Protein AF-A0A2P9ALI5-F1 (afdb_monomer_lite)

Radius of gyration: 13.55 Å; chains: 1; bounding box: 28×32×38 Å

pLDDT: mean 77.65, std 10.68, range [44.53, 90.06]

InterPro domains:
  IPR014145 DNA ligase D, polymerase domain [PF21686] (4-72)
  IPR052171 Non-homologous end joining protein LigD [PTHR42705] (4-72)

Foldseek 3Di:
DDDDQFDFKDKDKDAVPPPDDCVVVDPVVVQVLCVVLVFRWDWDDDPDNIIMIMTTDPDRDGPVVSVVSVVNSVVD

Secondary structure (DSSP, 8-state):
-----S--EEEEEE---TT--TTTS-HHHHHHHHHHTT---EEEEETTTEEEEEEE--S---HHHHHHHHHHHTT-

Sequence (76 aa):
MTTSSTPTALFLDLDPGGGVEWGEVTETALRDIMEAAGLASWPKVAGGNGIHLMAPLQAKITHDSARQLANRALTA

Structure (mmCIF, N/CA/C/O backbone):
data_AF-A0A2P9ALI5-F1
#
_entry.id   AF-A0A2P9ALI5-F1
#
loop_
_atom_site.group_PDB
_atom_site.id
_atom_site.type_symbol
_atom_site.label_atom_id
_atom_site.label_alt_id
_atom_site.label_comp_id
_atom_site.label_asym_id
_atom_site.label_entity_id
_atom_site.label_seq_id
_atom_site.pdbx_PDB_ins_code
_atom_site.Cartn_x
_atom_site.Cartn_y
_atom_site.Cartn_z
_atom_site.occupancy
_atom_site.B_iso_or_equiv
_atom_site.auth_seq_id
_atom_site.auth_comp_id
_atom_site.auth_asym_id
_atom_site.auth_atom_id
_atom_site.pdbx_PDB_model_num
ATOM 1 N N . MET A 1 1 ? -5.662 19.990 18.007 1.00 45.44 1 MET A N 1
ATOM 2 C CA . MET A 1 1 ? -5.589 18.919 16.989 1.00 45.44 1 MET A CA 1
ATOM 3 C C . MET A 1 1 ? -5.179 17.637 17.695 1.00 45.44 1 MET A C 1
ATOM 5 O O . MET A 1 1 ? -4.046 17.555 18.141 1.00 45.44 1 MET A O 1
ATOM 9 N N . THR A 1 2 ? -6.091 16.684 17.886 1.00 44.53 2 THR A N 1
ATOM 10 C CA . THR A 1 2 ? -5.748 15.356 18.419 1.00 44.53 2 THR A CA 1
ATOM 11 C C . THR A 1 2 ? -5.248 14.501 17.264 1.00 44.53 2 THR A C 1
ATOM 13 O O . THR A 1 2 ? -6.011 14.196 16.348 1.00 44.53 2 THR A O 1
ATOM 16 N N . THR A 1 3 ? -3.966 14.157 17.261 1.00 50.59 3 THR A N 1
ATOM 17 C CA . THR A 1 3 ? -3.389 13.231 16.287 1.00 50.59 3 THR A CA 1
ATOM 18 C C . THR A 1 3 ? -3.932 11.830 16.564 1.00 50.59 3 THR A C 1
ATOM 20 O O . THR A 1 3 ? -3.602 11.201 17.565 1.00 50.59 3 THR A O 1
ATOM 23 N N . SER A 1 4 ? -4.830 11.353 15.701 1.00 63.88 4 SER A N 1
ATOM 24 C CA . SER A 1 4 ? -5.277 9.958 15.720 1.00 63.88 4 SER A CA 1
ATOM 25 C C . SER A 1 4 ? -4.092 9.056 15.374 1.00 63.88 4 SER A C 1
ATOM 27 O O . SER A 1 4 ? -3.546 9.159 14.280 1.00 63.88 4 SER A O 1
ATOM 29 N N . SER A 1 5 ? -3.705 8.167 16.287 1.00 72.19 5 SER A N 1
ATOM 30 C CA . SER A 1 5 ? -2.630 7.177 16.099 1.00 72.19 5 SER A CA 1
ATOM 31 C C . SER A 1 5 ? -3.064 5.940 15.302 1.00 72.19 5 SER A C 1
ATOM 33 O O . SER A 1 5 ? -2.325 4.962 15.202 1.00 72.19 5 SER A O 1
ATOM 35 N N . THR A 1 6 ? -4.293 5.953 14.781 1.00 82.56 6 THR A N 1
ATOM 36 C CA . THR A 1 6 ? -4.859 4.872 13.974 1.00 82.56 6 THR A CA 1
ATOM 37 C C . THR A 1 6 ? -4.762 5.244 12.491 1.00 82.56 6 THR A C 1
ATOM 39 O O . THR A 1 6 ? -5.427 6.205 12.085 1.00 82.56 6 THR A O 1
ATOM 42 N N . PRO A 1 7 ? -3.965 4.528 11.677 1.00 85.69 7 PRO A N 1
ATOM 43 C CA . PRO A 1 7 ? -3.949 4.699 10.230 1.00 85.69 7 PRO A CA 1
ATOM 44 C C . PRO A 1 7 ? -5.317 4.398 9.614 1.00 85.69 7 PRO A C 1
ATOM 46 O O . PRO A 1 7 ? -5.994 3.443 9.988 1.00 85.69 7 PRO A O 1
ATOM 49 N N . THR A 1 8 ? -5.702 5.212 8.636 1.00 88.19 8 THR A N 1
ATOM 50 C CA . THR A 1 8 ? -6.961 5.080 7.885 1.00 88.19 8 THR A CA 1
ATOM 51 C C . THR A 1 8 ? -6.758 4.525 6.479 1.00 88.19 8 THR A C 1
ATOM 53 O O . THR A 1 8 ? -7.717 4.093 5.844 1.00 88.19 8 THR A O 1
ATOM 56 N N . ALA A 1 9 ? -5.523 4.527 5.981 1.00 88.38 9 ALA A N 1
ATOM 57 C CA . ALA A 1 9 ? -5.165 4.004 4.672 1.00 88.38 9 ALA A CA 1
ATOM 58 C C . ALA A 1 9 ? -3.704 3.538 4.648 1.00 88.38 9 ALA A C 1
ATOM 60 O O . ALA A 1 9 ? -2.862 4.038 5.399 1.00 88.38 9 ALA A O 1
ATOM 61 N N . LEU A 1 10 ? -3.429 2.594 3.756 1.00 88.62 10 LEU A N 1
ATOM 62 C CA . LEU A 1 10 ? -2.107 2.172 3.323 1.00 88.62 10 LEU A CA 1
ATOM 63 C C . LEU A 1 10 ? -1.771 2.847 1.997 1.00 88.62 10 LEU A C 1
ATOM 65 O O . LEU A 1 10 ? -2.621 2.944 1.113 1.00 88.62 10 LEU A O 1
ATOM 69 N N . PHE A 1 11 ? -0.517 3.267 1.869 1.00 87.44 11 PHE A N 1
ATOM 70 C CA . PHE A 1 11 ? 0.063 3.736 0.619 1.00 87.44 11 PHE A CA 1
ATOM 71 C C . PHE A 1 11 ? 1.284 2.874 0.318 1.00 87.44 11 PHE A C 1
ATOM 73 O O . PHE A 1 11 ? 2.180 2.776 1.158 1.00 87.44 11 PHE A O 1
ATOM 80 N N . LEU A 1 12 ? 1.295 2.240 -0.850 1.00 85.31 12 LEU A N 1
ATOM 81 C CA . LEU A 1 12 ? 2.457 1.536 -1.379 1.00 85.31 12 LEU A CA 1
ATOM 82 C C . LEU A 1 12 ? 3.038 2.369 -2.508 1.00 85.31 12 LEU A C 1
ATOM 84 O O . LEU A 1 12 ? 2.303 2.780 -3.403 1.00 85.31 12 LEU A O 1
ATOM 88 N N . ASP A 1 13 ? 4.337 2.615 -2.435 1.00 84.25 13 ASP A N 1
ATOM 89 C CA . ASP A 1 13 ? 5.095 3.274 -3.487 1.00 84.25 13 ASP A CA 1
ATOM 90 C C . ASP A 1 13 ? 5.814 2.198 -4.295 1.00 84.25 13 ASP A C 1
ATOM 92 O O . ASP A 1 13 ? 6.541 1.374 -3.732 1.00 84.25 13 ASP A O 1
ATOM 96 N N . LEU A 1 14 ? 5.531 2.156 -5.590 1.00 78.88 14 LEU A N 1
ATOM 97 C CA . LEU A 1 14 ? 6.112 1.204 -6.516 1.00 78.88 14 LEU A CA 1
ATOM 98 C C . LEU A 1 14 ? 7.014 1.966 -7.472 1.00 78.88 14 LEU A C 1
ATOM 100 O O . LEU A 1 14 ? 6.553 2.782 -8.276 1.00 78.88 14 LEU A O 1
ATOM 104 N N . ASP A 1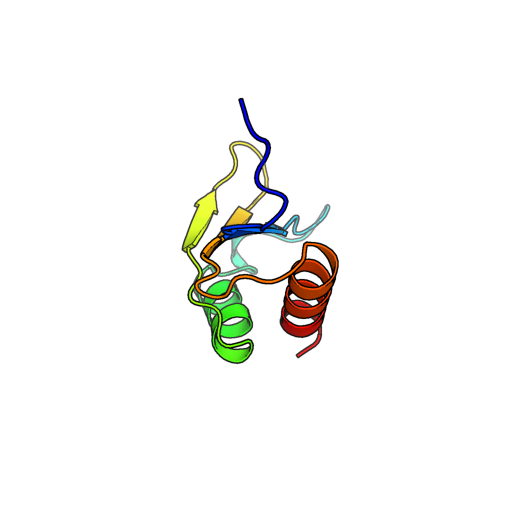 15 ? 8.298 1.644 -7.382 1.00 78.00 15 ASP A N 1
ATOM 105 C CA . ASP A 1 15 ? 9.332 2.084 -8.302 1.00 78.00 15 ASP A CA 1
ATOM 106 C C . ASP A 1 15 ? 9.841 0.838 -9.049 1.00 78.00 15 ASP A C 1
ATOM 108 O O . ASP A 1 15 ? 10.349 -0.087 -8.406 1.00 78.00 15 ASP A O 1
ATOM 112 N N . PRO A 1 16 ? 9.681 0.759 -10.381 1.00 69.00 16 PRO A N 1
ATOM 113 C CA . PRO A 1 16 ? 10.122 -0.372 -11.189 1.00 69.00 16 PRO A CA 1
ATOM 114 C C . PRO A 1 16 ? 11.656 -0.466 -11.213 1.00 69.00 16 PRO A C 1
ATOM 116 O O . PRO A 1 16 ? 12.211 -1.483 -11.625 1.00 69.00 16 PRO A O 1
ATOM 119 N N . GLY A 1 17 ? 12.354 0.561 -10.717 1.00 68.88 17 GLY A N 1
ATOM 120 C CA . GLY A 1 17 ? 13.799 0.649 -10.733 1.00 68.88 17 GLY A CA 1
ATOM 121 C C . GLY A 1 17 ? 14.324 1.008 -12.122 1.00 68.88 17 GLY A C 1
ATOM 122 O O . GLY A 1 17 ? 13.616 1.004 -13.130 1.00 68.88 17 GLY A O 1
ATOM 123 N N . GLY A 1 18 ? 15.609 1.352 -12.188 1.00 67.75 18 GLY A N 1
ATOM 124 C CA . GLY A 1 18 ? 16.255 1.659 -13.461 1.00 67.75 18 GLY A CA 1
ATOM 125 C C . GLY A 1 18 ? 16.303 0.429 -14.369 1.00 67.75 18 GLY A C 1
ATOM 126 O O . GLY A 1 18 ? 17.029 -0.516 -14.070 1.00 67.75 18 GLY A O 1
ATOM 127 N N . GLY A 1 19 ? 15.579 0.471 -15.491 1.00 67.19 19 GLY A N 1
ATOM 128 C CA . GLY A 1 19 ? 15.645 -0.540 -16.553 1.00 67.19 19 GLY A CA 1
ATOM 129 C C . GLY A 1 19 ? 14.416 -1.438 -16.707 1.00 67.19 19 GLY A C 1
ATOM 130 O O . GLY A 1 19 ? 14.446 -2.309 -17.571 1.00 67.19 19 GLY A O 1
ATOM 131 N N . VAL A 1 20 ? 13.356 -1.233 -15.920 1.00 68.69 20 VAL A N 1
ATOM 132 C CA . VAL A 1 20 ? 12.060 -1.902 -16.109 1.00 68.69 20 VAL A CA 1
ATOM 133 C C . VAL A 1 20 ? 11.078 -0.906 -16.718 1.00 68.69 20 VAL A C 1
ATOM 135 O O . VAL A 1 20 ? 10.857 0.180 -16.180 1.00 68.69 20 VAL A O 1
ATOM 138 N N . GLU A 1 21 ? 10.494 -1.269 -17.856 1.00 68.50 21 GLU A N 1
ATOM 139 C CA . GLU A 1 21 ? 9.494 -0.435 -18.516 1.00 68.50 21 GLU A CA 1
ATOM 140 C C . GLU A 1 21 ? 8.141 -0.600 -17.819 1.00 68.50 21 GLU A C 1
ATOM 142 O O . GLU A 1 21 ? 7.673 -1.712 -17.577 1.00 68.50 21 GLU A O 1
ATOM 147 N N . TRP A 1 22 ? 7.450 0.511 -17.553 1.00 68.88 22 TRP A N 1
ATOM 148 C CA . TRP A 1 22 ? 6.125 0.494 -16.916 1.00 68.88 22 TRP A CA 1
ATOM 149 C C . TRP A 1 22 ? 5.081 -0.334 -17.676 1.00 68.88 22 TRP A C 1
ATOM 151 O O . TRP A 1 22 ? 4.107 -0.781 -17.079 1.00 68.88 22 TRP A O 1
ATOM 161 N N . GLY A 1 23 ? 5.286 -0.583 -18.974 1.00 65.88 23 GLY A N 1
ATOM 162 C CA . GLY A 1 23 ? 4.443 -1.492 -19.754 1.00 65.88 23 GLY A CA 1
ATOM 163 C C . GLY A 1 23 ? 4.430 -2.932 -19.224 1.00 65.88 23 GLY A C 1
ATOM 164 O O . GLY A 1 23 ? 3.438 -3.632 -19.413 1.00 65.88 23 GLY A O 1
ATOM 165 N N . GLU A 1 24 ? 5.486 -3.359 -18.526 1.00 63.25 24 GLU A N 1
ATOM 166 C CA . GLU A 1 24 ? 5.578 -4.678 -17.887 1.00 63.25 24 GLU A CA 1
ATOM 167 C C . GLU A 1 24 ? 4.866 -4.709 -16.524 1.00 63.25 24 GLU A C 1
ATOM 169 O O . GLU A 1 24 ? 4.362 -5.750 -16.103 1.00 63.25 24 GLU A O 1
ATOM 174 N N . VAL A 1 25 ? 4.745 -3.555 -15.859 1.00 67.00 25 VAL A N 1
ATOM 175 C CA . VAL A 1 25 ? 4.015 -3.398 -14.595 1.00 67.00 25 VAL A CA 1
ATOM 176 C C . VAL A 1 25 ? 2.598 -2.909 -14.892 1.00 67.00 25 VAL A C 1
ATOM 178 O O . VAL A 1 25 ? 2.276 -1.724 -14.811 1.00 67.00 25 VAL A O 1
ATOM 181 N N . THR A 1 26 ? 1.717 -3.833 -15.270 1.00 69.06 26 THR A N 1
ATOM 182 C CA . THR A 1 26 ? 0.327 -3.479 -15.578 1.00 69.06 26 THR A CA 1
ATOM 183 C C . THR A 1 26 ? -0.457 -3.175 -14.299 1.00 69.06 26 THR A C 1
ATOM 185 O O . THR A 1 26 ? -0.382 -3.922 -13.323 1.00 69.06 26 THR A O 1
ATOM 188 N N . GLU A 1 27 ? -1.294 -2.132 -14.313 1.00 68.75 27 GLU A N 1
ATOM 189 C CA . GLU A 1 27 ? -2.149 -1.775 -13.167 1.00 68.75 27 GLU A CA 1
ATOM 190 C C . GLU A 1 27 ? -3.026 -2.939 -12.661 1.00 68.75 27 GLU A C 1
ATOM 192 O O . GLU A 1 27 ? -3.412 -2.962 -11.494 1.00 68.75 27 GLU A O 1
ATOM 197 N N . THR A 1 28 ? -3.375 -3.886 -13.538 1.00 67.50 28 THR A N 1
ATOM 198 C CA . THR A 1 28 ? -4.133 -5.094 -13.185 1.00 67.50 28 THR A CA 1
ATOM 199 C C . THR A 1 28 ? -3.327 -6.014 -12.274 1.00 67.50 28 THR A C 1
ATOM 201 O O . THR A 1 28 ? -3.815 -6.358 -11.209 1.00 67.50 28 THR A O 1
ATOM 204 N N . ALA A 1 29 ? -2.066 -6.309 -12.612 1.00 72.94 29 ALA A N 1
ATOM 205 C CA . ALA A 1 29 ? -1.210 -7.170 -11.792 1.00 72.94 29 ALA A CA 1
ATOM 206 C C . ALA A 1 29 ? -1.014 -6.593 -10.380 1.00 72.94 29 ALA A C 1
ATOM 208 O O . ALA A 1 29 ? -1.026 -7.313 -9.386 1.00 72.94 29 ALA A O 1
ATOM 209 N N . LEU A 1 30 ? -0.902 -5.267 -10.287 1.00 77.94 30 LEU A N 1
ATOM 210 C CA . LEU A 1 30 ? -0.801 -4.562 -9.012 1.00 77.94 30 LEU A CA 1
ATOM 211 C C . LEU A 1 30 ? -2.087 -4.638 -8.181 1.00 77.94 30 LEU A C 1
ATOM 213 O O . LEU A 1 30 ? -2.027 -4.788 -6.960 1.00 77.94 30 LEU A O 1
ATOM 217 N N . ARG A 1 31 ? -3.253 -4.542 -8.829 1.00 78.31 31 ARG A N 1
ATOM 218 C CA . ARG A 1 31 ? -4.543 -4.730 -8.157 1.00 78.31 31 ARG A CA 1
ATOM 219 C C . ARG A 1 31 ? -4.730 -6.168 -7.688 1.00 78.31 31 ARG A C 1
ATOM 221 O O . ARG A 1 31 ? -5.142 -6.344 -6.547 1.00 78.31 31 ARG A O 1
ATOM 228 N N . ASP A 1 32 ? -4.358 -7.152 -8.499 1.00 83.06 32 ASP A N 1
ATOM 229 C CA . ASP A 1 32 ? -4.507 -8.576 -8.179 1.00 83.06 32 ASP A CA 1
ATOM 230 C C . ASP A 1 32 ? -3.681 -8.973 -6.944 1.00 83.06 32 ASP A C 1
ATOM 232 O O . ASP A 1 32 ? -4.183 -9.666 -6.060 1.00 83.06 32 ASP A O 1
ATOM 236 N N . ILE A 1 33 ? -2.443 -8.474 -6.824 1.00 82.00 33 ILE A N 1
ATOM 237 C CA . ILE A 1 33 ? -1.586 -8.687 -5.640 1.00 82.00 33 ILE A CA 1
ATOM 238 C C . ILE A 1 33 ? -2.255 -8.137 -4.372 1.00 82.00 33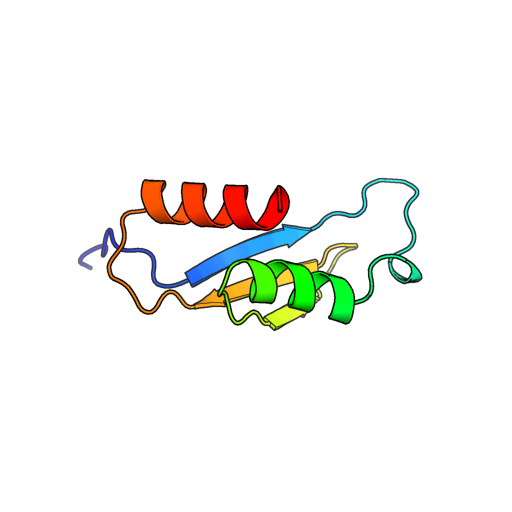 ILE A C 1
ATOM 240 O O . ILE A 1 33 ? -2.296 -8.785 -3.324 1.00 82.00 33 ILE A O 1
ATOM 244 N N . MET A 1 34 ? -2.820 -6.933 -4.464 1.00 85.44 34 MET A N 1
ATOM 245 C CA . MET A 1 34 ? -3.504 -6.305 -3.335 1.00 85.44 34 MET A CA 1
ATOM 246 C C . MET A 1 34 ? -4.811 -7.022 -2.990 1.00 85.44 34 MET A C 1
ATOM 248 O O . MET A 1 34 ? -5.112 -7.222 -1.812 1.00 85.44 34 MET A O 1
ATOM 252 N N . GLU A 1 35 ? -5.563 -7.467 -3.993 1.00 86.19 35 GLU A N 1
ATOM 253 C CA . GLU A 1 35 ? -6.791 -8.235 -3.808 1.00 86.19 35 GLU A CA 1
ATOM 254 C C . GLU A 1 35 ? -6.514 -9.602 -3.170 1.00 86.19 35 GLU A C 1
ATOM 256 O O . GLU A 1 35 ? -7.223 -9.990 -2.239 1.00 86.19 35 GLU A O 1
ATOM 261 N N . ALA A 1 36 ? -5.428 -10.280 -3.556 1.00 84.06 36 ALA A N 1
ATOM 262 C CA . ALA A 1 36 ? -4.971 -11.512 -2.911 1.00 84.06 36 ALA A CA 1
ATOM 263 C C . ALA A 1 36 ? -4.649 -11.310 -1.416 1.00 84.06 36 ALA A C 1
ATOM 265 O O . ALA A 1 36 ? -4.843 -12.213 -0.599 1.00 84.06 36 ALA A O 1
ATOM 266 N N . ALA A 1 37 ? -4.228 -10.102 -1.031 1.00 82.31 37 ALA A N 1
ATOM 267 C CA . ALA A 1 37 ? -4.028 -9.707 0.362 1.00 82.31 37 ALA A CA 1
ATOM 268 C C . ALA A 1 37 ? -5.318 -9.257 1.083 1.00 82.31 37 ALA A C 1
ATOM 270 O O . ALA A 1 37 ? -5.273 -8.909 2.267 1.00 82.31 37 ALA A O 1
ATOM 271 N N . GLY A 1 38 ? -6.466 -9.261 0.397 1.00 86.31 38 GLY A N 1
ATOM 272 C CA . GLY A 1 38 ? -7.755 -8.792 0.909 1.00 86.31 38 GLY A CA 1
ATOM 273 C C . GLY A 1 38 ? -7.890 -7.267 0.943 1.00 86.31 38 GLY A C 1
ATOM 274 O O . GLY A 1 38 ? -8.701 -6.737 1.704 1.00 86.31 38 GLY A O 1
ATOM 275 N N . LEU A 1 39 ? -7.081 -6.550 0.159 1.00 86.88 39 LEU A N 1
ATOM 276 C CA . LEU A 1 39 ? -7.035 -5.094 0.117 1.00 86.88 39 L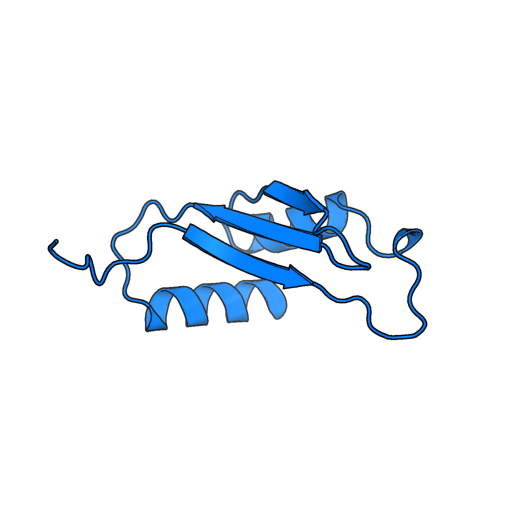EU A CA 1
ATOM 277 C C . LEU A 1 39 ? -7.562 -4.561 -1.217 1.00 86.88 39 LEU A C 1
ATOM 279 O O . LEU A 1 39 ? -6.892 -4.632 -2.244 1.00 86.88 39 LEU A O 1
ATOM 283 N N . ALA A 1 40 ? -8.732 -3.921 -1.186 1.00 88.00 40 ALA A N 1
ATOM 284 C CA . ALA A 1 40 ? -9.181 -3.114 -2.315 1.00 88.00 40 ALA A CA 1
ATOM 285 C C . ALA A 1 40 ? -8.252 -1.899 -2.469 1.00 88.00 40 ALA A C 1
ATOM 287 O O . ALA A 1 40 ? -8.129 -1.095 -1.541 1.00 88.00 40 ALA A O 1
ATOM 288 N N . SER A 1 41 ? -7.587 -1.775 -3.620 1.00 87.81 41 SER A N 1
ATOM 289 C CA . SER A 1 41 ? -6.605 -0.718 -3.864 1.00 87.81 41 SER A CA 1
ATOM 290 C C . SER A 1 41 ? -6.859 0.047 -5.161 1.00 87.81 41 SER A C 1
ATOM 292 O O . SER A 1 41 ? -7.418 -0.476 -6.128 1.00 87.81 41 SER A O 1
ATOM 294 N N . TRP A 1 42 ? -6.427 1.307 -5.176 1.00 85.81 42 TRP A N 1
ATOM 295 C CA . TRP A 1 42 ? -6.511 2.191 -6.332 1.00 85.81 42 TRP A CA 1
ATOM 296 C C . TRP A 1 42 ? -5.121 2.706 -6.715 1.00 85.81 42 TRP A C 1
ATOM 298 O O . TRP A 1 42 ? -4.462 3.325 -5.872 1.00 85.81 42 TRP A O 1
ATOM 308 N N . PRO A 1 43 ? -4.678 2.495 -7.968 1.00 83.00 43 PRO A N 1
ATOM 309 C CA . PRO A 1 43 ? -3.460 3.089 -8.477 1.00 83.00 43 PRO A CA 1
ATOM 310 C C . PRO A 1 43 ? -3.657 4.575 -8.746 1.00 83.00 43 PRO A C 1
ATOM 312 O O . PRO A 1 43 ? -4.678 5.032 -9.262 1.00 83.00 43 PRO A O 1
ATOM 315 N N . LYS A 1 44 ? -2.627 5.331 -8.401 1.00 80.31 44 LYS A N 1
ATOM 316 C CA . LYS A 1 44 ? -2.451 6.733 -8.724 1.00 80.31 44 LYS A CA 1
ATOM 317 C C . LYS A 1 44 ? -1.059 6.879 -9.315 1.00 80.31 44 LYS A C 1
ATOM 319 O O . LYS A 1 44 ? -0.069 6.634 -8.631 1.00 80.31 44 LYS A O 1
ATOM 324 N N . VAL A 1 45 ? -0.992 7.351 -10.555 1.00 71.62 45 VAL A N 1
ATOM 325 C CA . VAL A 1 45 ? 0.272 7.784 -11.156 1.00 71.62 45 VAL A CA 1
ATOM 326 C C . VAL A 1 45 ? 0.827 8.932 -10.310 1.00 71.62 45 VAL A C 1
ATOM 328 O O . VAL A 1 45 ? 0.164 9.963 -10.125 1.00 71.62 45 VAL A O 1
ATOM 331 N N . ALA A 1 46 ? 2.009 8.732 -9.734 1.00 67.06 46 ALA A N 1
ATOM 332 C CA . ALA A 1 46 ? 2.762 9.798 -9.094 1.00 67.06 46 ALA A CA 1
ATOM 333 C C . ALA A 1 46 ? 3.517 10.550 -10.195 1.00 67.06 46 ALA A C 1
ATOM 335 O O . ALA A 1 46 ? 3.946 9.935 -11.159 1.00 67.06 46 ALA A O 1
ATOM 336 N N . GLY A 1 47 ? 3.658 11.875 -10.102 1.00 56.19 47 GLY A N 1
ATOM 337 C CA . GLY A 1 47 ? 4.172 12.730 -11.190 1.00 56.19 47 GLY A CA 1
ATOM 338 C C . GLY A 1 47 ? 5.624 12.494 -11.662 1.00 56.19 47 GLY A C 1
ATOM 339 O O . GLY A 1 47 ? 6.171 13.377 -12.313 1.00 56.19 47 GLY A O 1
ATOM 340 N N . GLY A 1 48 ? 6.247 11.360 -11.326 1.00 67.88 48 GLY A N 1
ATOM 341 C CA . GLY A 1 48 ? 7.523 10.866 -11.857 1.00 67.88 48 GLY A CA 1
ATOM 342 C C . GLY A 1 48 ? 7.367 9.483 -12.515 1.00 67.88 48 GLY A C 1
ATOM 343 O O . GLY A 1 48 ? 6.308 9.165 -13.045 1.00 67.88 48 GLY A O 1
ATOM 344 N N . ASN A 1 49 ? 8.406 8.642 -12.446 1.00 69.88 49 ASN A N 1
ATOM 345 C CA . ASN A 1 49 ? 8.400 7.259 -12.955 1.00 69.88 49 ASN A CA 1
ATOM 346 C C . ASN A 1 49 ? 7.832 6.264 -11.925 1.00 69.88 49 ASN A C 1
ATOM 348 O O . ASN A 1 49 ? 8.392 5.187 -11.791 1.00 69.88 49 ASN A O 1
ATOM 352 N N . GLY A 1 50 ? 6.799 6.641 -11.163 1.00 72.44 50 GLY A N 1
ATOM 353 C CA . GLY A 1 50 ? 6.298 5.922 -9.980 1.00 72.44 50 GLY A CA 1
ATOM 354 C C . GLY A 1 50 ? 4.788 5.660 -10.034 1.00 72.44 50 GLY A C 1
ATOM 355 O O . GLY A 1 50 ? 4.032 6.512 -10.514 1.00 72.44 50 GLY A O 1
ATOM 356 N N . ILE A 1 51 ? 4.319 4.541 -9.471 1.00 80.12 51 ILE A N 1
ATOM 357 C CA . ILE A 1 51 ? 2.888 4.312 -9.199 1.00 80.12 51 ILE A CA 1
ATOM 358 C C . ILE A 1 51 ? 2.681 4.176 -7.696 1.00 80.12 51 ILE A C 1
ATOM 360 O O . ILE A 1 51 ? 3.303 3.353 -7.035 1.00 80.12 51 ILE A O 1
ATOM 364 N N . HIS A 1 52 ? 1.739 4.949 -7.161 1.00 85.19 52 HIS A N 1
ATOM 365 C CA . HIS A 1 52 ? 1.277 4.777 -5.792 1.00 85.19 52 HIS A CA 1
ATOM 366 C C . HIS A 1 52 ? -0.007 3.947 -5.780 1.00 85.19 52 HIS A C 1
ATOM 368 O O . HIS A 1 52 ? -0.966 4.290 -6.470 1.00 85.19 52 HIS A O 1
ATOM 374 N N . LEU A 1 53 ? -0.081 2.911 -4.948 1.00 86.38 53 LEU A N 1
ATOM 375 C CA . LEU A 1 53 ? -1.337 2.229 -4.630 1.00 86.38 53 LEU A CA 1
ATOM 376 C C . LEU A 1 53 ? -1.867 2.739 -3.295 1.00 86.38 53 LEU A C 1
ATOM 378 O O . LEU A 1 53 ? -1.138 2.759 -2.305 1.00 86.38 53 LEU A O 1
ATOM 382 N N . MET A 1 54 ? -3.143 3.112 -3.249 1.00 89.44 54 MET A N 1
ATOM 383 C CA . MET A 1 54 ? -3.825 3.459 -2.003 1.00 89.44 54 MET A CA 1
ATOM 384 C C . MET A 1 54 ? -4.874 2.406 -1.663 1.00 89.44 54 MET A C 1
ATOM 386 O O . MET A 1 54 ? -5.718 2.096 -2.501 1.00 89.44 54 MET A O 1
ATOM 390 N N . ALA A 1 55 ? -4.836 1.882 -0.438 1.00 90.06 55 ALA A N 1
ATOM 391 C CA . ALA A 1 55 ? -5.825 0.945 0.086 1.00 90.06 55 ALA A CA 1
ATOM 392 C C . ALA A 1 55 ? -6.385 1.455 1.431 1.00 90.06 55 ALA A C 1
ATOM 394 O O . ALA A 1 55 ? -5.630 1.583 2.398 1.00 90.06 55 ALA A O 1
ATOM 395 N N . PRO A 1 56 ? -7.685 1.770 1.541 1.00 89.75 56 PRO A N 1
ATOM 396 C CA . PRO A 1 56 ? -8.309 2.202 2.780 1.00 89.75 56 PRO A CA 1
ATOM 397 C C . PRO A 1 56 ? -8.359 1.051 3.787 1.00 89.75 56 PRO A C 1
ATOM 399 O O . PRO A 1 56 ? -8.664 -0.093 3.454 1.00 89.75 56 PRO A O 1
ATOM 402 N N . LEU A 1 57 ? -8.101 1.375 5.050 1.00 86.81 57 LEU A N 1
ATOM 403 C CA . LEU A 1 57 ? -8.189 0.445 6.167 1.00 86.81 57 LEU A CA 1
ATOM 404 C C . LEU A 1 57 ? -9.526 0.650 6.877 1.00 86.81 57 LEU A C 1
ATOM 406 O O . LEU A 1 57 ? -9.772 1.697 7.472 1.00 86.81 57 LEU A O 1
ATOM 410 N N . GLN A 1 58 ? -10.396 -0.360 6.834 1.00 76.62 58 GLN A N 1
ATOM 411 C CA . GLN A 1 58 ? -11.678 -0.318 7.550 1.00 76.62 58 GLN A CA 1
ATOM 412 C C . GLN A 1 58 ? -11.545 -0.675 9.040 1.00 76.62 58 GLN A C 1
ATOM 414 O O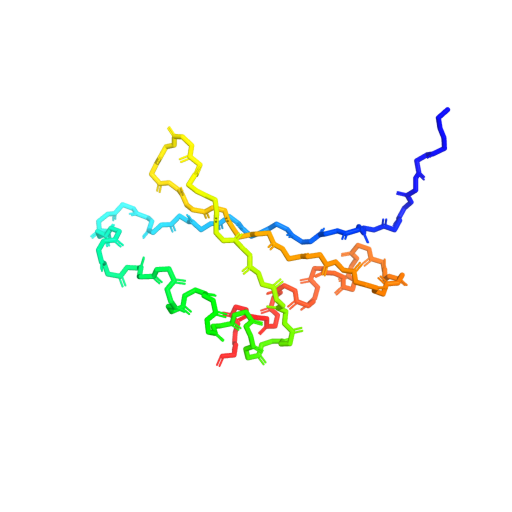 . GLN A 1 58 ? -12.421 -0.353 9.841 1.00 76.62 58 GLN A O 1
ATOM 419 N N . ALA A 1 59 ? -10.443 -1.321 9.427 1.00 76.25 59 ALA A N 1
ATOM 420 C CA . ALA A 1 59 ? -10.186 -1.740 10.798 1.00 76.25 59 ALA A CA 1
ATOM 421 C C . ALA A 1 59 ? -9.324 -0.715 11.549 1.00 76.25 59 ALA A C 1
ATOM 423 O O . ALA A 1 59 ? -8.342 -0.197 11.016 1.00 76.25 59 ALA A O 1
ATOM 424 N N . LYS A 1 60 ? -9.650 -0.476 12.828 1.00 82.06 60 LYS A N 1
ATOM 425 C CA . LYS A 1 60 ? -8.795 0.297 13.738 1.00 82.06 60 LYS A CA 1
ATOM 426 C C . LYS A 1 60 ? -7.580 -0.539 14.131 1.00 82.06 60 LYS A C 1
ATOM 428 O O . LYS A 1 60 ? -7.598 -1.226 15.148 1.00 82.06 60 LYS A O 1
ATOM 433 N N . ILE A 1 61 ? -6.549 -0.502 13.298 1.00 85.12 61 ILE A N 1
ATOM 434 C CA . ILE A 1 61 ? -5.291 -1.216 13.521 1.00 85.12 61 ILE A CA 1
ATOM 435 C C . ILE A 1 61 ? -4.175 -0.243 13.884 1.00 85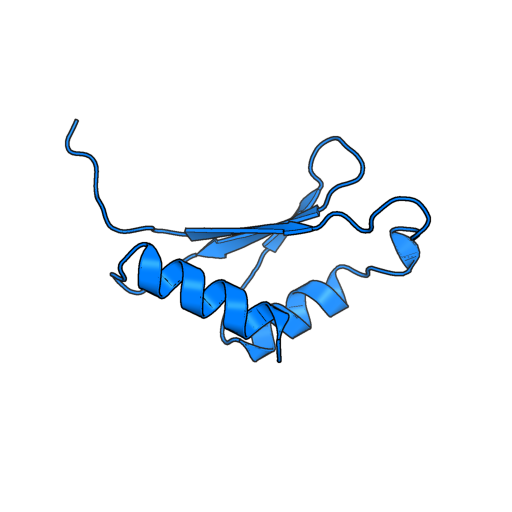.12 61 ILE A C 1
ATOM 437 O O . ILE A 1 61 ? -4.276 0.951 13.627 1.00 85.12 61 ILE A O 1
ATOM 441 N N . THR A 1 62 ? -3.103 -0.743 14.493 1.00 88.56 62 THR A N 1
ATOM 442 C CA . THR A 1 62 ? -1.907 0.064 14.762 1.00 88.56 62 THR A CA 1
ATOM 443 C C . THR A 1 62 ? -1.082 0.261 13.489 1.00 88.56 62 THR A C 1
ATOM 445 O O . THR A 1 62 ? -1.197 -0.511 12.536 1.00 88.56 62 THR A O 1
ATOM 448 N N . HIS A 1 63 ? -0.194 1.258 13.484 1.00 85.62 63 HIS A N 1
ATOM 449 C CA . HIS A 1 63 ? 0.778 1.445 12.399 1.00 85.62 63 HIS A CA 1
ATOM 450 C C . HIS A 1 63 ? 1.635 0.197 12.137 1.00 85.62 63 HIS A C 1
ATOM 452 O O . HIS A 1 63 ? 1.896 -0.129 10.980 1.00 85.62 63 HIS A O 1
ATOM 458 N N . ASP A 1 64 ? 2.018 -0.537 13.183 1.00 88.88 64 ASP A N 1
ATOM 459 C CA . ASP A 1 64 ? 2.807 -1.765 13.037 1.00 88.88 64 ASP A CA 1
ATOM 460 C C . ASP A 1 64 ? 2.009 -2.880 12.361 1.00 88.88 64 ASP A C 1
ATOM 462 O O . ASP A 1 64 ? 2.511 -3.547 11.458 1.00 88.88 64 ASP A O 1
ATOM 466 N N . SER A 1 65 ? 0.737 -3.034 12.737 1.00 87.25 65 SER A N 1
ATOM 467 C CA . SER A 1 65 ? -0.165 -4.003 12.105 1.00 87.25 65 SER A CA 1
ATOM 468 C C . SER A 1 65 ? -0.405 -3.654 10.633 1.00 87.25 65 SER A C 1
ATOM 470 O O . SER A 1 65 ? -0.399 -4.532 9.774 1.00 87.25 65 SER A O 1
ATOM 472 N N . ALA A 1 66 ? -0.558 -2.361 10.328 1.00 86.88 66 ALA A N 1
ATOM 473 C CA . ALA A 1 66 ? -0.688 -1.868 8.961 1.00 86.88 66 ALA A CA 1
ATOM 474 C C . ALA A 1 66 ? 0.574 -2.174 8.131 1.00 86.88 66 ALA A C 1
ATOM 476 O O . ALA A 1 66 ? 0.471 -2.676 7.012 1.00 86.88 66 ALA A O 1
ATOM 477 N N . ARG A 1 67 ? 1.771 -1.962 8.697 1.00 86.31 67 ARG A N 1
ATOM 478 C CA . ARG A 1 67 ? 3.045 -2.312 8.048 1.00 86.31 67 ARG A CA 1
ATOM 479 C C . ARG A 1 67 ? 3.176 -3.820 7.806 1.00 86.31 67 ARG A C 1
ATOM 481 O O . ARG A 1 67 ? 3.630 -4.223 6.740 1.00 86.31 67 ARG A O 1
ATOM 488 N N . GLN A 1 68 ? 2.767 -4.658 8.757 1.00 87.94 68 GLN A N 1
ATOM 489 C CA . GLN A 1 68 ? 2.780 -6.115 8.573 1.00 87.94 68 GLN A CA 1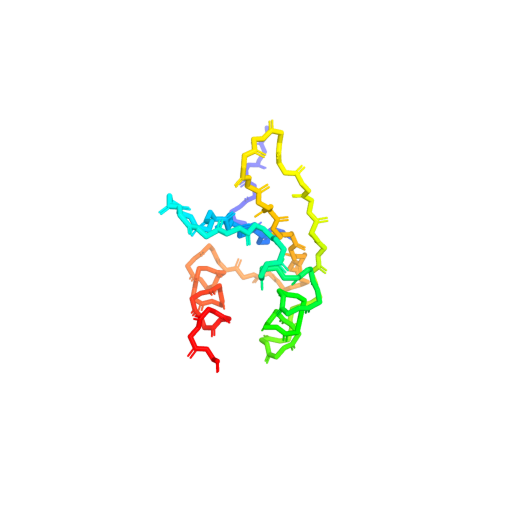
ATOM 490 C C . GLN A 1 68 ? 1.830 -6.564 7.459 1.00 87.94 68 GLN A C 1
ATOM 492 O O . GLN A 1 68 ? 2.187 -7.439 6.672 1.00 87.94 68 GLN A O 1
ATOM 497 N N . LEU A 1 69 ? 0.648 -5.950 7.362 1.00 86.38 69 LEU A N 1
ATOM 498 C CA . LEU A 1 69 ? -0.300 -6.230 6.287 1.00 86.38 69 LEU A CA 1
ATOM 499 C C . LEU A 1 69 ? 0.286 -5.871 4.914 1.00 86.38 69 LEU A C 1
ATOM 501 O O . LEU A 1 69 ? 0.222 -6.687 3.999 1.00 86.38 69 LEU A O 1
ATOM 505 N N . ALA A 1 70 ? 0.921 -4.700 4.801 1.00 85.06 70 ALA A N 1
ATOM 506 C CA . ALA A 1 70 ? 1.615 -4.277 3.586 1.00 85.06 70 ALA A CA 1
ATOM 507 C C . ALA A 1 70 ? 2.726 -5.260 3.174 1.00 85.06 70 ALA A C 1
ATOM 509 O O . ALA A 1 70 ? 2.785 -5.676 2.023 1.00 85.06 70 ALA A O 1
ATOM 510 N N . ASN A 1 71 ? 3.565 -5.695 4.119 1.00 85.31 71 ASN A N 1
ATOM 511 C CA . ASN A 1 71 ? 4.635 -6.656 3.830 1.00 85.31 71 ASN A CA 1
ATOM 512 C C . ASN A 1 71 ? 4.095 -8.004 3.339 1.00 85.31 71 ASN A C 1
ATOM 514 O O . ASN A 1 71 ? 4.666 -8.597 2.427 1.00 85.31 71 ASN A O 1
ATOM 518 N N . ARG A 1 72 ? 2.991 -8.484 3.926 1.00 83.56 72 ARG A N 1
ATOM 519 C CA . ARG A 1 72 ? 2.335 -9.722 3.486 1.00 83.56 72 ARG A CA 1
ATOM 520 C C . ARG A 1 72 ? 1.782 -9.612 2.070 1.00 83.56 72 ARG A C 1
ATOM 522 O O . ARG A 1 72 ? 1.867 -10.586 1.337 1.00 83.56 72 ARG A O 1
ATOM 529 N N . ALA A 1 73 ? 1.246 -8.452 1.690 1.00 78.88 73 ALA A N 1
ATOM 530 C CA . ALA A 1 73 ? 0.745 -8.235 0.336 1.00 78.88 73 ALA A CA 1
ATOM 531 C C . ALA A 1 73 ? 1.855 -8.334 -0.722 1.00 78.88 73 ALA A C 1
ATOM 533 O O . ALA A 1 73 ? 1.610 -8.828 -1.807 1.00 78.88 73 ALA A O 1
ATOM 534 N N . LEU A 1 74 ? 3.083 -7.921 -0.396 1.00 74.00 74 LEU A N 1
ATOM 535 C CA . LEU A 1 74 ? 4.218 -7.925 -1.330 1.00 74.00 74 LEU A CA 1
ATOM 536 C C . LEU A 1 74 ? 5.006 -9.248 -1.372 1.00 74.00 74 LEU A C 1
ATOM 538 O O . LEU A 1 74 ? 5.974 -9.354 -2.119 1.00 74.00 74 LEU A O 1
ATOM 542 N N . THR A 1 75 ? 4.654 -10.227 -0.534 1.00 72.56 75 THR A N 1
ATOM 543 C CA . THR A 1 75 ? 5.363 -11.520 -0.419 1.00 72.56 75 THR A CA 1
ATOM 544 C C . THR A 1 75 ? 4.480 -12.738 -0.702 1.00 72.56 75 THR A C 1
ATOM 546 O O . THR A 1 75 ? 4.959 -13.865 -0.567 1.00 72.56 75 THR A O 1
ATOM 549 N N . ALA A 1 76 ? 3.215 -12.516 -1.067 1.00 57.03 76 ALA A N 1
ATOM 550 C CA . ALA A 1 76 ? 2.270 -13.540 -1.511 1.00 57.03 76 ALA A CA 1
ATOM 551 C C . ALA A 1 76 ? 2.358 -13.737 -3.029 1.00 57.03 76 ALA A C 1
ATOM 553 O O . ALA A 1 76 ? 2.211 -14.903 -3.459 1.00 57.03 76 ALA A O 1
#

Organism: NCBI:txid1631247